Protein AF-A0ABD4E690-F1 (afdb_monomer)

Radius of gyration: 26.16 Å; Cα contacts (8 Å, |Δi|>4): 1; chains: 1; bounding box: 61×31×56 Å

Organism: NCBI:txid101571

Solvent-accessible surface area (backbone atoms only — not comparable to full-atom values): 3677 Å² total; per-residue (Å²): 117,68,67,66,50,52,53,62,54,59,73,82,53,88,86,80,90,81,96,68,81,59,64,69,58,53,53,51,50,53,50,51,53,54,50,60,75,67,55,75,85,76,74,94,74,86,92,82,82,86,87,128

Mean predicted aligned error: 11.15 Å

Structure (mmCIF, N/CA/C/O backbone):
data_AF-A0ABD4E690-F1
#
_entry.id   AF-A0ABD4E690-F1
#
loop_
_atom_site.group_PDB
_atom_site.id
_atom_site.type_symbol
_atom_site.label_atom_id
_atom_site.label_alt_id
_atom_site.label_comp_id
_atom_site.label_asym_id
_atom_site.label_entity_id
_atom_site.label_seq_id
_atom_site.pdbx_PDB_ins_code
_atom_site.Cartn_x
_atom_site.Cartn_y
_atom_site.Cartn_z
_atom_site.occupancy
_atom_site.B_iso_or_equiv
_atom_site.auth_seq_id
_atom_site.auth_comp_id
_atom_site.auth_asym_id
_atom_site.auth_atom_id
_atom_site.pdbx_PDB_model_num
ATOM 1 N N . MET A 1 1 ? -5.246 -0.516 -24.333 1.00 79.75 1 MET A N 1
ATOM 2 C CA . MET A 1 1 ? -5.403 0.735 -23.549 1.00 79.75 1 MET A CA 1
ATOM 3 C C . MET A 1 1 ? -4.865 0.620 -22.121 1.00 79.75 1 MET A C 1
ATOM 5 O O . MET A 1 1 ? -4.175 1.534 -21.696 1.00 79.75 1 MET A O 1
ATOM 9 N N . ALA A 1 2 ? -5.097 -0.491 -21.409 1.00 92.31 2 ALA A N 1
ATOM 10 C CA . ALA A 1 2 ? -4.648 -0.670 -20.020 1.00 92.31 2 ALA A CA 1
ATOM 11 C C . ALA A 1 2 ? -3.119 -0.584 -19.808 1.00 92.31 2 ALA A C 1
ATOM 13 O O . ALA A 1 2 ? -2.670 0.094 -18.893 1.00 92.31 2 ALA A O 1
ATOM 14 N N . VAL A 1 3 ? -2.313 -1.198 -20.681 1.00 95.12 3 VAL A N 1
ATOM 15 C CA . VAL A 1 3 ? -0.843 -1.245 -20.524 1.00 95.12 3 VAL A CA 1
ATOM 16 C C . VAL A 1 3 ? -0.208 0.148 -20.552 1.00 95.12 3 VAL A C 1
ATOM 18 O O . VAL A 1 3 ? 0.601 0.469 -19.692 1.00 95.12 3 VAL A O 1
ATOM 21 N N . ALA A 1 4 ? -0.644 1.016 -21.469 1.00 95.06 4 ALA A N 1
ATOM 22 C CA . ALA A 1 4 ? -0.149 2.391 -21.548 1.00 95.06 4 ALA A CA 1
ATOM 23 C C . ALA A 1 4 ? -0.547 3.240 -20.326 1.00 95.06 4 ALA A C 1
ATOM 25 O O . ALA A 1 4 ? 0.116 4.223 -20.015 1.00 95.06 4 ALA A O 1
ATOM 26 N N . ALA A 1 5 ? -1.642 2.895 -19.642 1.00 96.19 5 ALA A N 1
ATOM 27 C CA . ALA A 1 5 ? -2.020 3.561 -18.400 1.00 96.19 5 ALA A CA 1
ATOM 28 C C . ALA A 1 5 ? -1.128 3.112 -17.235 1.00 96.19 5 ALA A C 1
ATOM 30 O O . ALA A 1 5 ? -0.664 3.958 -16.479 1.00 96.19 5 ALA A O 1
ATOM 31 N N . ILE A 1 6 ? -0.852 1.808 -17.129 1.00 96.56 6 ILE A N 1
ATOM 32 C CA . ILE A 1 6 ? 0.047 1.249 -16.108 1.00 96.56 6 ILE A CA 1
ATOM 33 C C . ILE A 1 6 ? 1.457 1.823 -16.264 1.00 96.56 6 ILE A C 1
ATOM 35 O O . ILE A 1 6 ? 2.017 2.308 -15.289 1.00 96.56 6 ILE A O 1
ATOM 39 N N . ASP A 1 7 ? 1.992 1.834 -17.486 1.00 95.62 7 ASP A N 1
ATOM 40 C CA . ASP A 1 7 ? 3.313 2.387 -17.805 1.00 95.62 7 ASP A CA 1
ATOM 41 C C . ASP A 1 7 ? 3.479 3.829 -17.290 1.00 95.62 7 ASP A C 1
ATOM 43 O O . ASP A 1 7 ? 4.387 4.121 -16.511 1.00 95.62 7 ASP A O 1
ATOM 47 N N . ARG A 1 8 ? 2.516 4.708 -17.606 1.00 94.81 8 ARG A N 1
ATOM 48 C CA . ARG A 1 8 ? 2.519 6.102 -17.133 1.00 94.81 8 ARG A CA 1
ATOM 49 C C . ARG A 1 8 ? 2.403 6.235 -15.615 1.00 94.81 8 ARG A 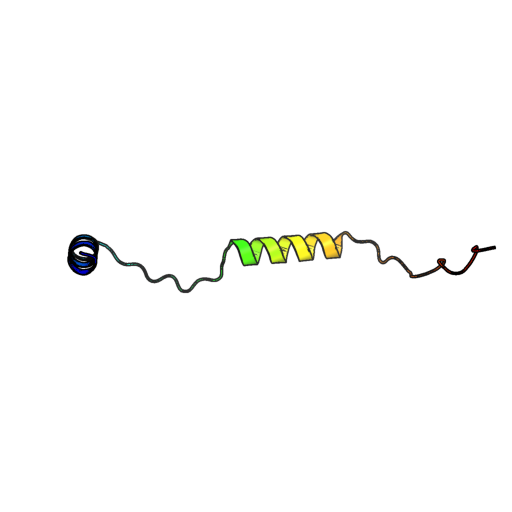C 1
ATOM 51 O O . ARG A 1 8 ? 2.997 7.149 -15.053 1.00 94.81 8 ARG A O 1
ATOM 58 N N . LEU A 1 9 ? 1.634 5.365 -14.956 1.00 96.00 9 LEU A N 1
ATOM 59 C CA . LEU A 1 9 ? 1.509 5.374 -13.496 1.00 96.00 9 LEU A CA 1
ATOM 60 C C . LEU A 1 9 ? 2.819 4.945 -12.830 1.00 96.00 9 LEU A C 1
ATOM 62 O O . LEU A 1 9 ? 3.228 5.557 -11.851 1.00 96.00 9 LEU A O 1
ATOM 66 N N . VAL A 1 10 ? 3.493 3.926 -13.358 1.00 96.75 10 VAL A N 1
ATOM 67 C CA . VAL A 1 10 ? 4.710 3.367 -12.753 1.00 96.75 10 VAL A CA 1
ATOM 68 C C . VAL A 1 10 ? 5.934 4.259 -12.994 1.00 96.75 10 VAL A C 1
ATOM 70 O O . VAL A 1 10 ? 6.809 4.319 -12.135 1.00 96.75 10 VAL A O 1
ATOM 73 N N . HIS A 1 11 ? 5.983 4.998 -14.107 1.00 97.50 11 HIS A N 1
ATOM 74 C CA . HIS A 1 11 ? 7.150 5.790 -14.514 1.00 97.50 11 HIS A CA 1
ATOM 75 C C . HIS A 1 11 ? 7.631 6.828 -13.479 1.00 97.50 11 HIS A C 1
ATOM 77 O O . HIS A 1 11 ? 8.833 7.024 -13.323 1.00 97.50 11 HIS A O 1
ATOM 83 N N . HIS A 1 12 ? 6.717 7.485 -12.759 1.00 97.00 12 HIS A N 1
ATOM 84 C CA . HIS A 1 12 ? 7.045 8.470 -11.718 1.00 97.00 12 HIS A CA 1
ATOM 85 C C . HIS A 1 12 ? 6.230 8.202 -10.443 1.00 97.00 12 HIS A C 1
ATOM 87 O O . HIS A 1 12 ? 5.526 9.068 -9.919 1.00 97.00 12 HIS A O 1
ATOM 93 N N . SER A 1 13 ? 6.296 6.965 -9.953 1.00 97.12 13 SER A N 1
ATOM 94 C CA . SER A 1 13 ? 5.679 6.575 -8.686 1.00 97.12 13 SER A CA 1
ATOM 95 C C . SER A 1 13 ? 6.713 6.091 -7.686 1.00 97.12 13 SER A C 1
ATOM 97 O O . SER A 1 13 ? 7.647 5.372 -8.027 1.00 97.12 13 SER A O 1
ATOM 99 N N . THR A 1 14 ? 6.471 6.405 -6.420 1.00 97.44 14 THR A N 1
ATOM 100 C CA . THR A 1 14 ? 7.084 5.690 -5.302 1.00 97.44 14 THR A CA 1
ATOM 101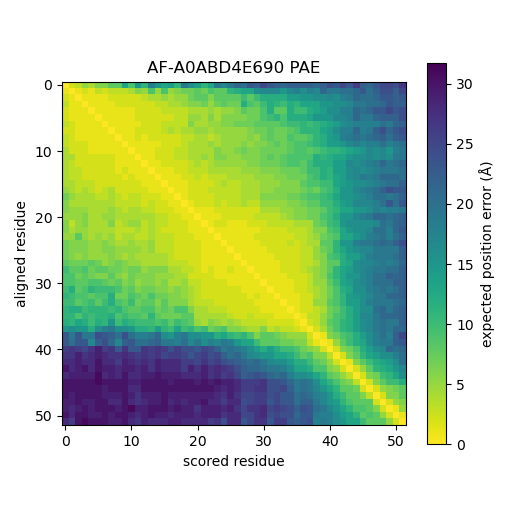 C C . THR A 1 14 ? 6.121 4.587 -4.885 1.00 97.44 14 THR A C 1
ATOM 103 O O . THR A 1 14 ? 5.017 4.867 -4.418 1.00 97.44 14 THR A O 1
ATOM 106 N N . ILE A 1 15 ? 6.511 3.332 -5.095 1.00 96.38 15 ILE A N 1
ATOM 107 C CA . ILE A 1 15 ? 5.669 2.170 -4.800 1.00 96.38 15 ILE A CA 1
ATOM 108 C C . ILE A 1 15 ? 5.910 1.732 -3.355 1.00 96.38 15 ILE A C 1
ATOM 110 O O . ILE A 1 15 ? 7.050 1.497 -2.957 1.00 96.38 15 ILE A O 1
ATOM 114 N N . PHE A 1 16 ? 4.830 1.594 -2.586 1.00 97.31 16 PHE A N 1
ATOM 115 C CA . PHE A 1 16 ? 4.860 1.060 -1.227 1.00 97.31 16 PHE A CA 1
ATOM 116 C C . PHE 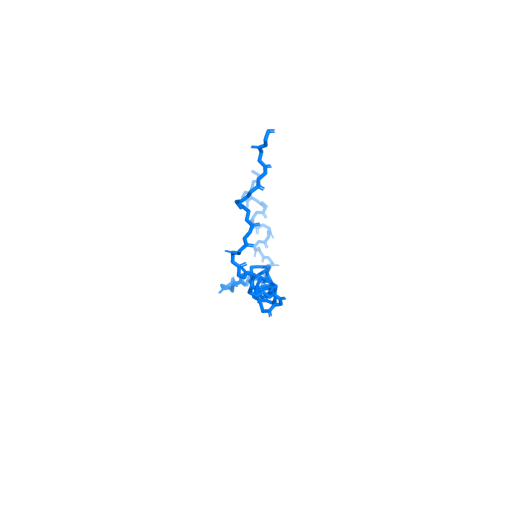A 1 16 ? 4.109 -0.264 -1.166 1.00 97.31 16 PHE A C 1
ATOM 118 O O . PHE A 1 16 ? 2.956 -0.354 -1.589 1.00 97.31 16 PHE A O 1
ATOM 125 N N . GLU A 1 17 ? 4.746 -1.273 -0.585 1.00 96.31 17 GLU A N 1
ATOM 126 C CA . GLU A 1 17 ? 4.108 -2.544 -0.267 1.00 96.31 17 GLU A CA 1
ATOM 127 C C . GLU A 1 17 ? 3.667 -2.535 1.199 1.00 96.31 17 GLU A C 1
ATOM 129 O O . GLU A 1 17 ? 4.479 -2.362 2.109 1.00 96.31 17 GLU A O 1
ATOM 134 N N . LEU A 1 18 ? 2.365 -2.695 1.437 1.00 95.06 18 LEU A N 1
ATOM 135 C CA . LEU A 1 18 ? 1.776 -2.665 2.774 1.00 95.06 18 LEU A CA 1
ATOM 136 C C . LEU A 1 18 ? 1.098 -4.006 3.074 1.00 95.06 18 LEU A C 1
ATOM 138 O O . LEU A 1 18 ? -0.056 -4.220 2.715 1.00 95.06 18 LEU A O 1
ATOM 142 N N . ASN A 1 19 ? 1.797 -4.886 3.790 1.00 94.81 19 ASN A N 1
ATOM 143 C CA . ASN A 1 19 ? 1.277 -6.182 4.247 1.00 94.81 19 ASN A CA 1
ATOM 144 C C . ASN A 1 19 ? 0.704 -6.086 5.670 1.00 94.81 19 ASN A C 1
ATOM 146 O O . ASN A 1 19 ? 1.131 -6.787 6.586 1.00 94.81 19 ASN A O 1
ATOM 150 N N . VAL A 1 20 ? -0.231 -5.160 5.882 1.00 96.00 20 VAL A N 1
ATOM 151 C CA . VAL A 1 20 ? -0.807 -4.876 7.206 1.00 96.00 20 VAL A CA 1
ATOM 152 C C . VAL A 1 20 ? -2.252 -5.372 7.277 1.00 96.00 20 VAL A C 1
ATOM 154 O O . VAL A 1 20 ? -2.989 -5.332 6.296 1.00 96.00 20 VAL A O 1
ATOM 157 N N . GLU A 1 21 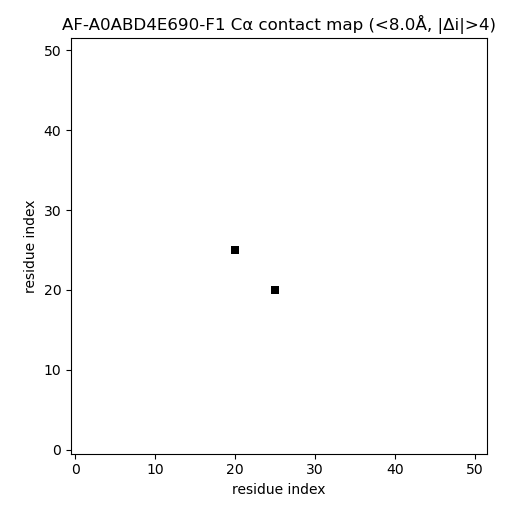? -2.680 -5.819 8.460 1.00 95.12 21 GLU A N 1
ATOM 158 C CA . GLU A 1 21 ? -4.074 -6.196 8.719 1.00 95.12 21 GLU A CA 1
ATOM 159 C C . GLU A 1 21 ? -5.048 -5.028 8.474 1.00 95.12 21 GLU A C 1
ATOM 161 O O . GLU A 1 21 ? -4.750 -3.870 8.782 1.00 95.12 21 GLU A O 1
ATOM 166 N N . SER A 1 22 ? -6.260 -5.342 8.000 1.00 95.50 22 SER A N 1
ATOM 167 C CA . SER A 1 22 ? -7.296 -4.342 7.745 1.00 95.50 22 SER A CA 1
ATOM 168 C C . SER A 1 22 ? -7.687 -3.603 9.024 1.00 95.50 22 SER A C 1
ATOM 170 O O . SER A 1 22 ? -8.179 -4.194 9.991 1.00 95.50 22 SER A O 1
ATOM 172 N N . TYR A 1 23 ? -7.550 -2.276 9.003 1.00 96.12 23 TYR A N 1
ATOM 173 C CA . TYR A 1 23 ? -7.986 -1.418 10.104 1.00 96.12 23 TYR A CA 1
ATOM 174 C C . TYR A 1 23 ? -9.467 -1.635 10.434 1.00 96.12 23 TYR A C 1
ATOM 176 O O . TYR A 1 23 ? -9.827 -1.835 11.591 1.00 96.12 23 TYR 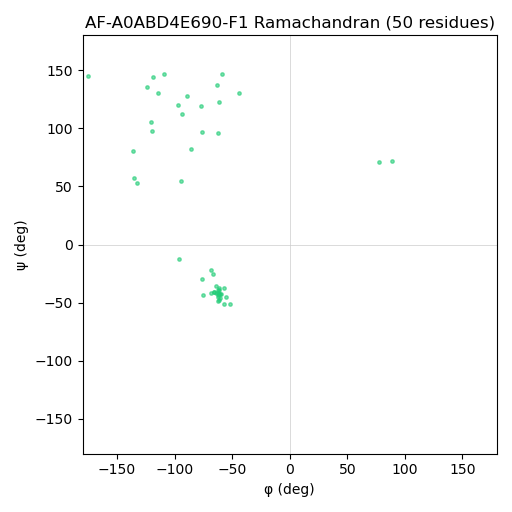A O 1
ATOM 184 N N . ARG A 1 24 ? -10.327 -1.695 9.405 1.00 95.25 24 ARG A N 1
ATOM 185 C CA . ARG A 1 24 ? -11.772 -1.907 9.589 1.00 95.25 24 ARG A CA 1
ATOM 186 C C . ARG A 1 24 ? -12.068 -3.238 10.266 1.00 95.25 24 ARG A C 1
ATOM 188 O O . ARG A 1 24 ? -12.952 -3.298 11.119 1.00 95.25 24 ARG A O 1
ATOM 195 N N . ARG A 1 25 ? -11.328 -4.292 9.905 1.00 95.44 25 ARG A N 1
ATOM 196 C CA . ARG A 1 25 ? -11.466 -5.602 10.545 1.00 95.44 25 ARG A CA 1
ATOM 197 C C . ARG A 1 25 ? -11.109 -5.514 12.024 1.00 95.44 25 ARG A C 1
ATOM 199 O O . ARG A 1 25 ? -11.923 -5.939 12.839 1.00 95.44 25 ARG A O 1
ATOM 206 N N . ARG A 1 26 ? -9.973 -4.891 12.360 1.00 95.56 26 ARG A N 1
ATOM 207 C CA . ARG A 1 26 ? -9.529 -4.675 13.747 1.00 95.56 26 ARG A CA 1
ATOM 208 C C . ARG A 1 26 ? -10.567 -3.910 14.572 1.00 95.56 26 ARG A C 1
ATOM 210 O O . ARG A 1 26 ? -11.007 -4.408 15.604 1.00 95.56 26 ARG A O 1
ATOM 217 N N . SER A 1 27 ? -11.049 -2.774 14.071 1.00 95.81 27 SER A N 1
ATOM 218 C CA . SER A 1 27 ? -12.063 -1.970 14.765 1.00 95.81 27 SER A CA 1
ATOM 219 C C . SER A 1 27 ? -13.382 -2.725 14.958 1.00 95.81 27 SER A C 1
ATOM 221 O O . SER A 1 27 ? -14.008 -2.626 16.011 1.00 95.81 27 SER A O 1
ATOM 223 N N . ALA A 1 28 ? -13.816 -3.517 13.970 1.00 95.75 28 ALA A N 1
ATOM 224 C CA . ALA A 1 28 ? -15.021 -4.333 14.099 1.00 95.75 28 ALA A CA 1
ATOM 225 C C . ALA A 1 28 ? -14.860 -5.434 15.158 1.00 95.75 28 ALA A C 1
ATOM 227 O O . ALA A 1 28 ? -15.787 -5.670 15.938 1.00 95.75 28 ALA A O 1
ATOM 228 N N . SER A 1 29 ? -13.698 -6.096 15.215 1.00 95.12 29 SER A N 1
ATOM 229 C CA . SER A 1 29 ? -13.396 -7.052 16.283 1.00 95.12 29 SER A CA 1
ATOM 230 C C . SER A 1 29 ? -13.378 -6.381 17.653 1.00 95.12 29 SER A C 1
ATOM 232 O O . SER A 1 29 ? -14.031 -6.891 18.562 1.00 95.12 29 SER A O 1
ATOM 234 N N . ASP A 1 30 ? -12.736 -5.223 17.794 1.00 94.69 30 ASP A N 1
ATOM 235 C CA . ASP A 1 30 ? -12.654 -4.496 19.064 1.00 94.69 30 ASP A CA 1
ATOM 236 C C . ASP A 1 30 ? -14.044 -4.082 19.558 1.00 94.69 30 ASP A C 1
ATOM 238 O O . ASP A 1 30 ? -14.390 -4.307 20.720 1.00 94.69 30 ASP A O 1
ATOM 242 N N . ASN A 1 31 ? -14.894 -3.591 18.652 1.00 92.06 31 ASN A N 1
ATOM 243 C CA . ASN A 1 31 ? -16.286 -3.250 18.942 1.00 92.06 31 ASN A CA 1
ATOM 244 C C . ASN A 1 31 ? -17.118 -4.477 19.341 1.00 92.06 31 ASN A C 1
ATOM 246 O O . ASN A 1 31 ? -17.909 -4.408 20.283 1.00 92.06 31 ASN A O 1
ATOM 250 N N . LYS A 1 32 ? -16.946 -5.620 18.660 1.00 92.62 32 LYS A N 1
ATOM 251 C CA . LYS A 1 32 ? -17.601 -6.884 19.048 1.00 92.62 32 LYS A CA 1
ATOM 252 C C . LYS A 1 32 ? -17.152 -7.333 20.434 1.00 92.62 32 LYS A C 1
ATOM 254 O O . LYS A 1 32 ? -17.983 -7.773 21.226 1.00 92.62 32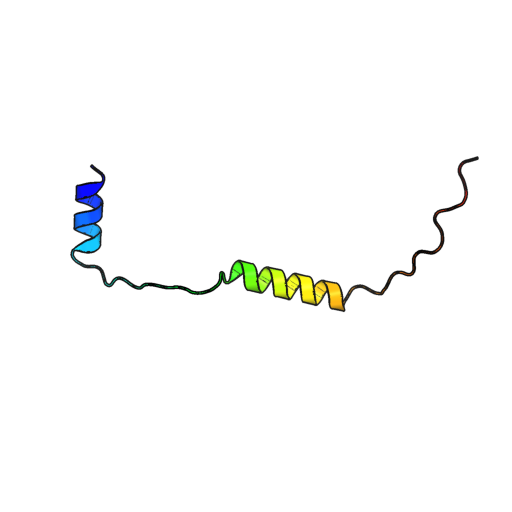 LYS A O 1
ATOM 259 N N . GLN A 1 33 ? -15.862 -7.216 20.745 1.00 90.94 33 GLN A N 1
ATOM 260 C CA . GLN A 1 33 ? -15.366 -7.536 22.079 1.00 90.94 33 GLN A CA 1
ATOM 261 C C . GLN A 1 33 ? -15.914 -6.575 23.138 1.00 90.94 33 GLN A C 1
ATOM 263 O O . GLN A 1 33 ? -16.305 -7.027 24.210 1.00 90.94 33 GLN A O 1
ATOM 268 N N . ALA A 1 34 ? -15.995 -5.276 22.840 1.00 89.62 34 ALA A N 1
ATOM 269 C CA . ALA A 1 34 ? -16.581 -4.282 23.736 1.00 89.62 34 ALA A CA 1
ATOM 270 C C . ALA A 1 34 ? -18.048 -4.583 24.041 1.00 89.62 34 ALA A C 1
ATOM 272 O O . ALA A 1 34 ? -18.422 -4.619 25.208 1.00 89.62 34 ALA A O 1
ATOM 273 N N . ARG A 1 35 ? -18.845 -4.903 23.017 1.00 89.56 35 ARG A N 1
ATOM 274 C CA . ARG A 1 35 ? -20.237 -5.335 23.200 1.00 89.56 35 ARG A CA 1
ATOM 275 C C . ARG A 1 35 ? -20.351 -6.603 24.036 1.00 89.56 35 ARG A C 1
ATOM 277 O O . ARG A 1 35 ? -21.195 -6.660 24.915 1.00 89.56 35 ARG A O 1
ATOM 284 N N . ARG A 1 36 ? -19.491 -7.601 23.803 1.00 86.50 36 ARG A N 1
ATOM 285 C CA . ARG A 1 36 ? -19.502 -8.844 24.590 1.00 86.50 36 ARG A CA 1
ATOM 286 C C . ARG A 1 36 ? -19.220 -8.594 26.073 1.00 86.50 36 ARG A C 1
ATOM 288 O O . ARG A 1 36 ? -19.843 -9.227 26.905 1.00 86.50 36 ARG A O 1
ATOM 295 N N . ARG A 1 37 ? -18.324 -7.657 26.400 1.00 83.81 37 ARG A N 1
ATOM 296 C CA . ARG A 1 37 ? -18.050 -7.256 27.794 1.00 83.81 37 ARG A CA 1
ATOM 297 C C . ARG A 1 37 ? -19.215 -6.515 28.456 1.00 83.81 37 ARG A C 1
ATOM 299 O O . ARG A 1 37 ? -19.255 -6.443 29.674 1.00 83.81 37 ARG A O 1
ATOM 306 N N . GLN A 1 38 ? -20.106 -5.921 27.666 1.00 81.12 38 GLN A N 1
ATOM 307 C CA . GLN A 1 38 ? -21.250 -5.146 28.153 1.00 81.12 38 GLN A CA 1
ATOM 308 C C . GLN A 1 38 ? -22.547 -5.957 28.223 1.00 81.12 38 GLN A C 1
ATOM 310 O O . GLN A 1 38 ? -23.516 -5.466 28.794 1.00 81.12 38 GLN A O 1
ATOM 315 N N . LEU A 1 39 ? -22.602 -7.152 27.627 1.00 72.25 39 LEU A N 1
ATOM 316 C CA . LEU A 1 39 ? -23.800 -7.979 27.684 1.00 72.25 39 LEU A CA 1
ATOM 317 C C . LEU A 1 39 ? -23.871 -8.649 29.068 1.00 72.25 39 LEU A C 1
ATOM 319 O O . LEU A 1 39 ? -22.944 -9.390 29.400 1.00 72.25 39 LEU A O 1
ATOM 323 N N . PRO A 1 40 ? -24.921 -8.408 29.875 1.00 66.44 40 PRO A N 1
ATOM 324 C CA . PRO A 1 40 ? -25.155 -9.213 31.064 1.00 66.44 40 PRO A CA 1
ATOM 325 C C . PRO A 1 40 ? -25.429 -10.653 30.622 1.00 66.44 40 PRO A C 1
ATOM 327 O O . PRO A 1 40 ? -26.121 -10.878 29.628 1.00 66.44 40 PRO A O 1
ATOM 330 N N . GLU A 1 41 ? -24.845 -11.617 31.324 1.00 65.00 41 GLU A N 1
ATOM 331 C CA . GLU A 1 41 ? -25.065 -13.044 31.098 1.00 65.00 41 GLU A CA 1
ATOM 332 C C . GLU A 1 41 ? -26.548 -13.333 31.372 1.00 65.00 41 GLU A C 1
ATOM 334 O O . GLU A 1 41 ? -26.987 -13.408 32.516 1.00 65.00 41 GLU A O 1
ATOM 339 N N . THR A 1 42 ? -27.371 -13.351 30.322 1.00 62.03 42 THR A N 1
ATOM 340 C CA . THR A 1 42 ? -28.787 -13.689 30.455 1.00 62.03 42 THR A CA 1
ATOM 341 C C . THR A 1 42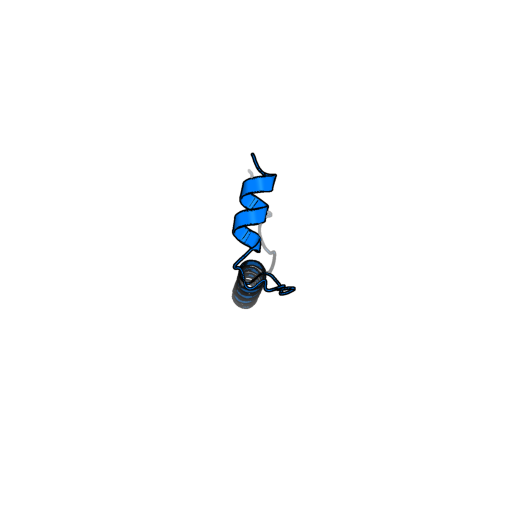 ? -28.889 -15.199 30.615 1.00 62.03 42 THR A C 1
ATOM 343 O O . THR A 1 42 ? -28.841 -15.932 29.625 1.00 62.03 42 THR A O 1
ATOM 346 N N . GLU A 1 43 ? -28.993 -15.630 31.870 1.00 62.66 43 GLU A N 1
ATOM 347 C CA . GLU A 1 43 ? -29.490 -16.944 32.292 1.00 62.66 43 GLU A CA 1
ATOM 348 C C . GLU A 1 43 ? -30.758 -17.314 31.489 1.00 62.66 43 GLU A C 1
ATOM 350 O O . GLU A 1 43 ? -31.672 -16.487 31.377 1.00 62.66 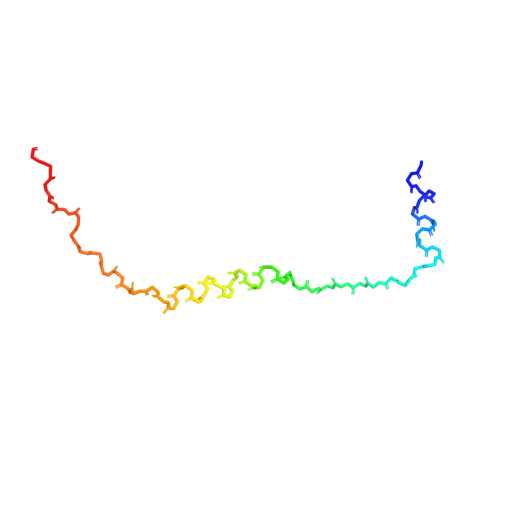43 GLU A O 1
ATOM 355 N N . PRO A 1 44 ? -30.846 -18.519 30.894 1.00 59.69 44 PRO A N 1
ATOM 356 C CA . PRO A 1 44 ? -31.996 -18.923 30.105 1.00 59.69 44 PRO A CA 1
ATOM 357 C C . PRO A 1 44 ? -33.068 -19.511 31.029 1.00 59.69 44 PRO A C 1
ATOM 359 O O . PRO A 1 44 ? -33.190 -20.727 31.151 1.00 59.69 44 PRO A O 1
ATOM 362 N N . GLU A 1 45 ? -33.875 -18.665 31.665 1.00 59.31 45 GLU A N 1
ATOM 363 C CA . GLU A 1 45 ? -35.066 -19.120 32.387 1.00 59.31 45 GLU A CA 1
ATOM 364 C C . GLU A 1 45 ? -36.319 -18.396 31.875 1.00 59.31 45 GLU A C 1
ATOM 366 O O . GLU A 1 45 ? -36.327 -17.185 31.672 1.00 59.31 45 GLU A O 1
ATOM 371 N N . ALA A 1 46 ? -37.384 -19.170 31.665 1.00 57.16 46 ALA A N 1
ATOM 372 C CA . ALA A 1 46 ? -38.738 -18.740 31.309 1.00 57.16 46 ALA A CA 1
ATOM 373 C C . ALA A 1 46 ? -39.010 -18.334 29.842 1.00 57.16 46 ALA A C 1
ATOM 375 O O . ALA A 1 46 ? -39.380 -17.208 29.521 1.00 57.16 46 ALA A O 1
ATOM 376 N N . THR A 1 47 ? -39.026 -19.314 28.935 1.00 53.53 47 THR A N 1
ATOM 377 C CA . THR A 1 47 ? -40.025 -19.317 27.843 1.00 53.53 47 THR A CA 1
ATOM 378 C C . THR A 1 47 ? -40.609 -20.721 27.677 1.00 53.53 47 THR A C 1
ATOM 380 O O . THR A 1 47 ? -40.544 -21.328 26.618 1.00 53.53 47 THR A O 1
ATOM 383 N N . THR A 1 48 ? -41.181 -21.251 28.760 1.00 59.06 48 THR A N 1
ATOM 384 C CA . THR A 1 48 ? -42.090 -22.405 28.712 1.00 59.06 48 THR A CA 1
ATOM 385 C C . THR A 1 48 ? -43.265 -22.109 29.628 1.00 59.06 48 THR A C 1
ATOM 387 O O . THR A 1 48 ? -43.267 -22.548 30.765 1.00 59.06 48 THR A O 1
ATOM 390 N N . THR A 1 49 ? -44.237 -21.322 29.167 1.00 50.97 49 THR A N 1
ATOM 391 C CA . THR A 1 49 ? -45.651 -21.447 29.569 1.00 50.97 49 THR A CA 1
ATOM 392 C C . THR A 1 49 ? -46.500 -20.468 28.767 1.00 50.97 49 THR A C 1
ATOM 394 O O . THR A 1 49 ? -46.078 -19.342 28.528 1.00 50.97 49 THR A O 1
ATOM 397 N N . MET A 1 50 ? -47.723 -20.897 28.453 1.00 49.69 50 MET A N 1
ATOM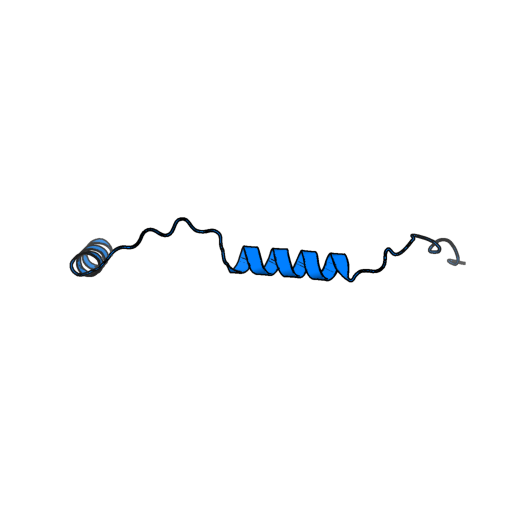 398 C CA . MET A 1 50 ? -48.831 -20.138 27.859 1.00 49.69 50 MET A CA 1
ATOM 399 C C . MET A 1 50 ? -48.881 -20.099 26.323 1.00 49.69 50 MET A C 1
ATOM 401 O O . MET A 1 50 ? -48.746 -19.060 25.684 1.00 49.69 50 MET A O 1
ATOM 405 N N . THR A 1 51 ? -49.228 -21.233 25.720 1.00 53.81 51 THR A N 1
ATOM 406 C CA . THR A 1 51 ? -50.228 -21.213 24.643 1.00 53.81 51 THR A CA 1
ATOM 407 C C . THR A 1 51 ? -51.360 -22.122 25.106 1.00 53.81 51 THR A C 1
ATOM 409 O O . THR A 1 51 ? -51.167 -23.330 25.226 1.00 53.81 51 THR A O 1
ATOM 412 N N . THR A 1 52 ? -52.467 -21.492 25.502 1.00 55.69 52 THR A N 1
ATOM 413 C CA . THR A 1 52 ? -53.751 -22.138 25.817 1.00 55.69 52 THR A CA 1
ATOM 414 C C . THR A 1 52 ? -54.665 -21.927 24.626 1.00 55.69 52 THR A C 1
ATOM 416 O O . THR A 1 52 ? -54.533 -20.841 24.013 1.00 55.69 52 THR A O 1
#

Foldseek 3Di:
DVVVVVCVDPVPDDDDDDPDDDPVVVVVVVVVVVVVVVDDPDDDDDPPDDDD

Sequence (52 aa):
MAVAAIDRLVHHSTIFELNVESYRRRSASDNKQARRRQLPETEPEATTTMTT

pLDDT: mean 84.44, std 16.13, range [49.69, 97.5]

Secondary structure (DSSP, 8-state):
-HHHHHHHHHHT----------HHHHHHHHHHHHHHHHS-------------